Protein AF-A0A448WZ96-F1 (afdb_monomer_lite)

Structure (mmCIF, N/CA/C/O backbone):
data_AF-A0A448WZ96-F1
#
_entry.id   AF-A0A448WZ96-F1
#
loop_
_atom_site.group_PDB
_atom_site.id
_atom_site.type_symbol
_atom_site.label_atom_id
_atom_site.label_alt_id
_atom_site.label_comp_id
_atom_site.label_asym_id
_atom_site.label_entity_id
_atom_site.label_seq_id
_atom_site.pdbx_PDB_ins_code
_atom_site.Cartn_x
_atom_site.Cartn_y
_atom_site.Cartn_z
_atom_site.occupancy
_atom_site.B_iso_or_equiv
_atom_site.auth_seq_id
_atom_site.auth_comp_id
_atom_site.auth_asym_id
_atom_site.auth_atom_id
_atom_site.pdbx_PDB_model_num
ATOM 1 N N . MET A 1 1 ? -17.304 21.764 14.449 1.00 36.88 1 MET A N 1
ATOM 2 C CA . MET A 1 1 ? -16.427 20.743 15.066 1.00 36.88 1 MET A CA 1
ATOM 3 C C . MET A 1 1 ? -15.545 20.186 13.961 1.00 36.88 1 MET A C 1
ATOM 5 O O . MET A 1 1 ? -16.074 19.875 12.903 1.00 36.88 1 MET A O 1
ATOM 9 N N . ARG A 1 2 ? -14.217 20.215 14.123 1.00 43.50 2 ARG A N 1
ATOM 10 C CA . ARG A 1 2 ? -13.266 19.823 13.071 1.00 43.50 2 ARG A CA 1
ATOM 11 C C . ARG A 1 2 ? -13.284 18.299 12.927 1.00 43.50 2 ARG A C 1
ATOM 13 O O . ARG A 1 2 ? -12.650 17.620 13.721 1.00 43.50 2 ARG A O 1
ATOM 20 N N . SER A 1 3 ? -14.014 17.777 11.945 1.00 46.53 3 SER A N 1
ATOM 21 C CA . SER A 1 3 ? -13.791 16.417 11.447 1.00 46.53 3 SER A CA 1
ATOM 22 C C . SER A 1 3 ? -12.579 16.496 10.520 1.00 46.53 3 SER A C 1
ATOM 24 O O . SER A 1 3 ? -12.698 16.744 9.324 1.00 46.53 3 SER A O 1
ATOM 26 N N . GLY A 1 4 ? -11.392 16.492 11.123 1.00 50.91 4 GLY A N 1
ATOM 27 C CA . GLY A 1 4 ? -10.160 16.256 10.390 1.00 50.91 4 GLY A CA 1
ATOM 28 C C . GLY A 1 4 ? -9.987 14.753 10.349 1.00 50.91 4 GLY A C 1
ATOM 29 O O . GLY A 1 4 ? -9.658 14.167 11.370 1.00 50.91 4 GLY A O 1
ATOM 30 N N . SER A 1 5 ? -10.265 14.126 9.213 1.00 60.22 5 SER A N 1
ATOM 31 C CA . SER A 1 5 ? -9.725 12.799 8.933 1.00 60.22 5 SER A CA 1
ATOM 32 C C . SER A 1 5 ? -8.213 12.855 9.177 1.00 60.22 5 SER A C 1
ATOM 34 O O . SER A 1 5 ? -7.553 13.725 8.598 1.00 60.22 5 SER A O 1
ATOM 36 N N . ASP A 1 6 ? -7.679 11.994 10.046 1.00 73.38 6 ASP A N 1
ATOM 37 C CA . ASP A 1 6 ? -6.240 11.897 10.314 1.00 73.38 6 ASP A CA 1
ATOM 38 C C . ASP A 1 6 ? -5.540 11.338 9.066 1.00 73.38 6 ASP A C 1
ATOM 40 O O . ASP A 1 6 ? -5.355 10.132 8.887 1.00 73.38 6 ASP A O 1
ATOM 44 N N . VAL A 1 7 ? -5.231 12.250 8.141 1.00 81.00 7 VAL A N 1
ATOM 45 C CA . VAL A 1 7 ? -4.533 11.964 6.890 1.00 81.00 7 VAL A CA 1
ATOM 46 C C . VAL A 1 7 ? -3.042 12.165 7.114 1.00 81.00 7 VAL A C 1
ATOM 48 O O . VAL A 1 7 ? -2.561 13.275 7.351 1.00 81.00 7 VAL A O 1
ATOM 51 N N . HIS A 1 8 ? -2.297 11.078 6.981 1.00 88.62 8 HIS A N 1
ATOM 52 C CA . HIS A 1 8 ? -0.847 11.035 7.067 1.00 88.62 8 HIS A CA 1
ATOM 53 C C . HIS A 1 8 ? -0.224 10.858 5.680 1.00 88.62 8 HIS A C 1
ATOM 55 O O . HIS A 1 8 ? -0.886 10.493 4.708 1.00 88.62 8 HIS A O 1
ATOM 61 N N . LYS A 1 9 ? 1.080 11.114 5.567 1.00 90.69 9 LYS A N 1
ATOM 62 C CA . LYS A 1 9 ? 1.840 10.815 4.349 1.00 90.69 9 LYS A CA 1
ATOM 63 C C . LYS A 1 9 ? 2.374 9.385 4.403 1.00 90.69 9 LYS A C 1
ATOM 65 O O . LYS A 1 9 ? 2.914 8.965 5.422 1.00 90.69 9 LYS A O 1
ATOM 70 N N . ALA A 1 10 ? 2.243 8.667 3.293 1.00 89.94 10 ALA A N 1
ATOM 71 C CA . ALA A 1 10 ? 2.822 7.348 3.081 1.00 89.94 10 ALA A CA 1
ATOM 72 C C . ALA A 1 10 ? 3.971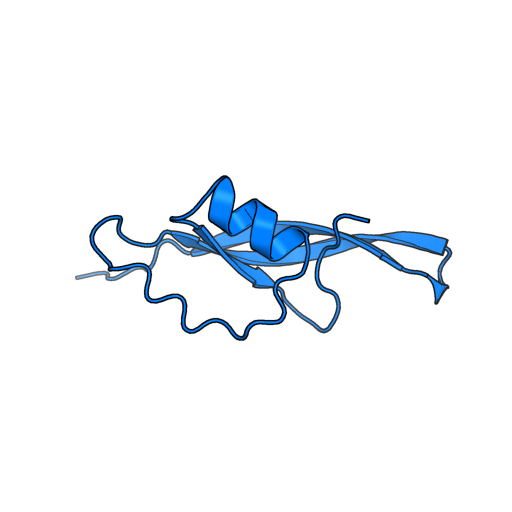 7.431 2.074 1.00 89.94 10 ALA A C 1
ATOM 74 O O . ALA A 1 10 ? 3.930 8.226 1.133 1.00 89.94 10 ALA A O 1
ATOM 75 N N . ALA A 1 11 ? 4.978 6.585 2.261 1.00 90.38 11 ALA A N 1
ATOM 76 C CA . ALA A 1 11 ? 6.062 6.398 1.312 1.00 90.38 11 ALA A CA 1
ATOM 77 C C . ALA A 1 11 ? 6.314 4.900 1.121 1.00 90.38 11 ALA A C 1
ATOM 79 O O . ALA A 1 11 ? 6.268 4.126 2.076 1.00 90.38 11 ALA A O 1
ATOM 80 N N . GLY A 1 12 ? 6.580 4.501 -0.115 1.00 89.81 12 GLY A N 1
ATOM 81 C CA . GLY A 1 12 ? 6.920 3.138 -0.494 1.00 89.81 12 GLY A CA 1
ATOM 82 C C . GLY A 1 12 ? 7.981 3.128 -1.585 1.00 89.81 12 GLY A C 1
ATOM 83 O O . GLY A 1 12 ? 8.352 4.174 -2.118 1.00 89.81 12 GLY A O 1
ATOM 84 N N . LEU A 1 13 ? 8.484 1.939 -1.907 1.00 90.75 13 LEU A N 1
ATOM 85 C CA . LEU A 1 13 ? 9.491 1.744 -2.943 1.00 90.75 13 LEU A CA 1
ATOM 86 C C . LEU A 1 13 ? 8.937 0.867 -4.065 1.00 90.75 13 LEU A C 1
ATOM 88 O O . LEU A 1 13 ? 8.204 -0.090 -3.815 1.00 90.75 13 LEU A O 1
ATOM 92 N N . PHE A 1 14 ? 9.317 1.179 -5.299 1.00 88.19 14 PHE A N 1
ATOM 93 C CA . PHE A 1 14 ? 9.057 0.334 -6.462 1.00 88.19 14 PHE A CA 1
ATOM 94 C C . PHE A 1 14 ? 10.284 0.273 -7.369 1.00 88.19 14 PHE A C 1
ATOM 96 O O . PHE A 1 14 ? 11.123 1.181 -7.379 1.00 88.19 14 PHE A O 1
ATOM 103 N N . TYR A 1 15 ? 10.389 -0.807 -8.140 1.00 88.00 15 TYR A N 1
ATOM 104 C CA . TYR A 1 15 ? 11.435 -0.955 -9.145 1.00 88.00 15 TYR A CA 1
ATOM 105 C C . TYR A 1 15 ? 10.978 -0.358 -10.481 1.00 88.00 15 TYR A C 1
ATOM 107 O O . TYR A 1 15 ? 10.029 -0.833 -11.101 1.00 88.00 15 TYR A O 1
ATOM 115 N N . ALA A 1 16 ? 11.666 0.684 -10.943 1.00 86.12 16 ALA A N 1
ATOM 116 C CA . ALA A 1 16 ? 11.408 1.319 -12.227 1.00 86.12 16 ALA A CA 1
ATOM 117 C C . ALA A 1 16 ? 12.222 0.622 -13.327 1.00 86.12 16 ALA A C 1
ATOM 119 O O . ALA A 1 16 ? 13.353 1.019 -13.615 1.00 86.12 16 ALA A O 1
ATOM 120 N N . GLY A 1 17 ? 11.635 -0.404 -13.954 1.00 83.25 17 GLY A N 1
ATOM 121 C CA . GLY A 1 17 ? 12.321 -1.276 -14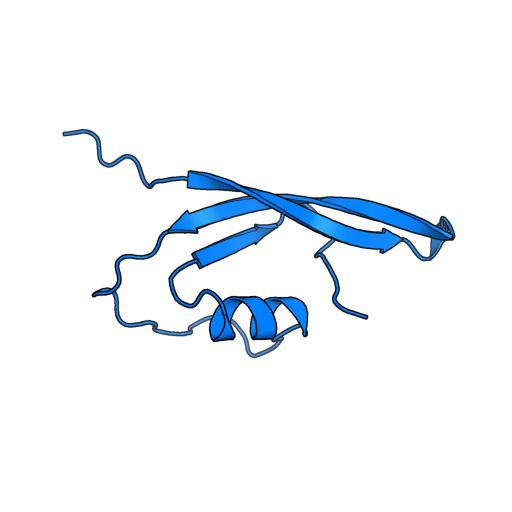.919 1.00 83.25 17 GLY A CA 1
ATOM 122 C C . GLY A 1 17 ? 12.997 -0.544 -16.084 1.00 83.25 17 GLY A C 1
ATOM 123 O O . GLY A 1 17 ? 14.133 -0.860 -16.417 1.00 83.25 17 GLY A O 1
ATOM 124 N N . ILE A 1 18 ? 12.363 0.501 -16.634 1.00 83.69 18 ILE A N 1
ATOM 125 C CA . ILE A 1 18 ? 12.929 1.309 -17.736 1.00 83.69 18 ILE A CA 1
ATOM 126 C C . ILE A 1 18 ? 14.250 1.981 -17.335 1.00 83.69 18 ILE A C 1
ATOM 128 O O . ILE A 1 18 ? 15.123 2.196 -18.169 1.00 83.69 18 ILE A O 1
ATOM 132 N N . MET A 1 19 ? 14.405 2.321 -16.058 1.00 84.44 19 MET A N 1
ATOM 133 C CA . MET A 1 19 ? 15.549 3.086 -15.562 1.00 84.44 19 MET A CA 1
ATOM 134 C C . MET A 1 19 ? 16.495 2.241 -14.703 1.00 84.44 19 MET A C 1
ATOM 136 O O . MET A 1 19 ? 17.453 2.780 -14.159 1.00 84.44 19 MET A O 1
ATOM 140 N N . MET A 1 20 ? 16.217 0.938 -14.569 1.00 88.81 20 MET A N 1
ATOM 141 C CA . MET A 1 20 ? 16.955 -0.019 -13.740 1.00 88.81 20 MET A CA 1
ATOM 142 C C . MET A 1 20 ? 17.282 0.496 -12.327 1.00 88.81 20 MET A C 1
ATOM 144 O O . MET A 1 20 ? 18.368 0.256 -11.803 1.00 88.81 20 MET A O 1
ATOM 148 N N . MET A 1 21 ? 16.346 1.210 -11.695 1.00 89.56 21 MET A N 1
ATOM 149 C CA . MET A 1 21 ? 16.547 1.790 -10.362 1.00 89.56 21 MET A CA 1
ATOM 150 C C . MET A 1 21 ? 15.320 1.652 -9.464 1.00 89.56 21 MET A C 1
ATOM 152 O O . MET A 1 21 ? 14.189 1.535 -9.936 1.00 89.56 21 MET A O 1
ATOM 156 N N . VAL A 1 22 ? 15.552 1.713 -8.154 1.00 89.50 22 VAL A N 1
ATOM 157 C CA . VAL A 1 22 ? 14.497 1.794 -7.140 1.00 89.50 22 VAL A CA 1
ATOM 158 C C . VAL A 1 22 ? 14.098 3.255 -6.947 1.00 89.50 22 VAL A C 1
ATOM 160 O O . VAL A 1 22 ? 14.958 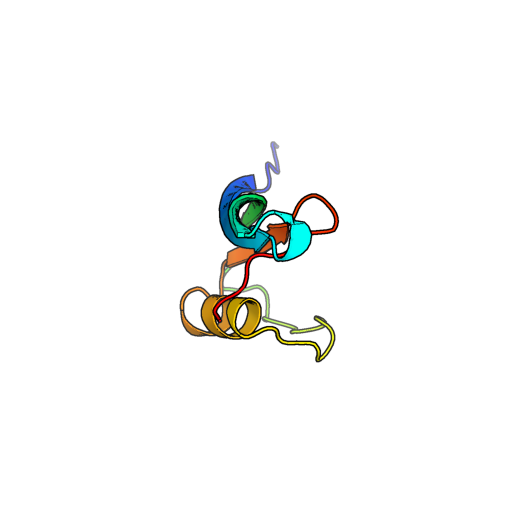4.129 -6.829 1.00 89.50 22 VAL A O 1
ATOM 163 N N . ARG A 1 23 ? 12.792 3.525 -6.917 1.00 89.69 23 ARG A N 1
ATOM 164 C CA . ARG A 1 23 ? 12.225 4.866 -6.741 1.00 89.69 23 ARG A CA 1
ATOM 165 C C . ARG A 1 23 ? 11.235 4.912 -5.590 1.00 89.69 23 ARG A C 1
ATOM 167 O O . ARG A 1 23 ? 10.621 3.903 -5.249 1.00 89.69 23 A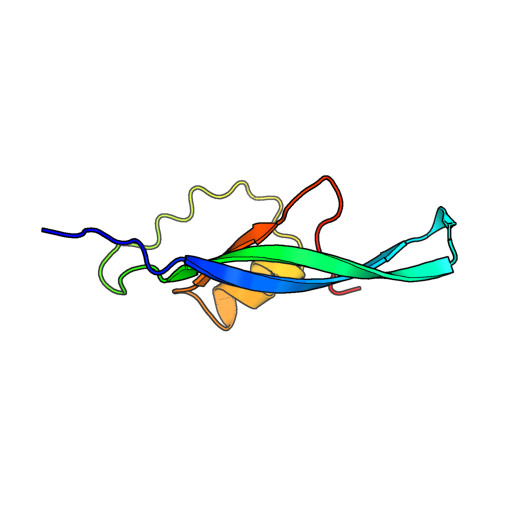RG A O 1
ATOM 174 N N . TYR A 1 24 ? 11.073 6.110 -5.037 1.00 90.06 24 TYR A N 1
ATOM 175 C CA . TYR A 1 24 ? 10.024 6.404 -4.071 1.00 90.06 24 TYR A CA 1
ATOM 176 C C . TYR A 1 24 ? 8.679 6.582 -4.773 1.00 90.06 24 TYR A C 1
ATOM 178 O O . TYR A 1 24 ? 8.588 7.276 -5.785 1.00 90.06 24 TYR A O 1
ATOM 186 N N . ALA A 1 25 ? 7.647 5.990 -4.186 1.00 90.25 25 ALA A N 1
ATOM 187 C CA . ALA A 1 25 ? 6.254 6.334 -4.413 1.00 90.25 25 ALA A CA 1
ATOM 188 C C . ALA A 1 25 ? 5.701 6.962 -3.133 1.00 90.25 25 ALA A C 1
ATOM 190 O O . ALA A 1 25 ? 6.023 6.524 -2.026 1.00 90.25 25 ALA A O 1
ATOM 191 N N . TYR A 1 26 ? 4.877 7.990 -3.290 1.00 91.25 26 TYR A N 1
ATOM 192 C CA . TYR A 1 26 ? 4.254 8.701 -2.181 1.00 91.25 26 TYR A CA 1
ATOM 193 C C . TYR A 1 26 ? 2.746 8.497 -2.221 1.00 91.25 26 TYR A C 1
ATOM 195 O O . TYR A 1 26 ? 2.173 8.193 -3.264 1.00 91.25 26 TYR A O 1
ATOM 203 N N . GLY A 1 27 ? 2.107 8.631 -1.071 1.00 90.62 27 GLY A N 1
ATOM 204 C CA . GLY A 1 27 ? 0.670 8.472 -0.950 1.00 90.62 27 GLY A CA 1
ATOM 205 C C . GLY A 1 27 ? 0.116 9.161 0.281 1.00 90.62 27 GLY A C 1
ATOM 206 O O . GLY A 1 27 ? 0.839 9.785 1.069 1.00 90.62 27 GLY A O 1
ATOM 207 N N . GLN A 1 28 ? -1.186 9.008 0.455 1.00 91.44 28 GLN A N 1
ATOM 208 C CA . GLN A 1 28 ? -1.909 9.410 1.648 1.00 91.44 28 GLN A CA 1
ATOM 209 C C . GLN A 1 28 ? -2.338 8.165 2.414 1.00 91.44 28 GLN A C 1
ATOM 211 O O . GLN A 1 28 ? -2.887 7.235 1.828 1.00 91.44 28 GLN A O 1
ATOM 216 N N . ALA A 1 29 ? -2.061 8.151 3.713 1.00 89.50 29 ALA A N 1
ATOM 217 C CA . ALA A 1 29 ? -2.513 7.128 4.639 1.00 89.50 29 ALA A CA 1
ATOM 218 C C . ALA A 1 29 ? -3.653 7.682 5.490 1.00 89.50 29 ALA A C 1
ATOM 220 O O . ALA A 1 29 ? -3.522 8.757 6.071 1.00 89.50 29 ALA A O 1
ATOM 221 N N . CYS A 1 30 ? -4.735 6.926 5.595 1.00 87.56 30 CYS A N 1
ATOM 222 C CA . CYS A 1 30 ? -5.862 7.225 6.461 1.00 87.56 30 CYS A CA 1
ATOM 223 C C . CYS A 1 30 ? -5.972 6.132 7.521 1.00 87.56 30 CYS A C 1
ATOM 225 O O . CYS A 1 30 ? -5.900 4.940 7.201 1.00 87.56 30 CYS A O 1
ATOM 227 N N . LEU A 1 31 ? -6.148 6.551 8.772 1.00 85.88 31 LEU A N 1
ATOM 228 C CA . LEU A 1 31 ? -6.516 5.653 9.859 1.00 85.88 31 LEU A CA 1
ATOM 229 C C . LEU A 1 31 ? -8.025 5.413 9.806 1.00 85.88 31 LEU A C 1
ATOM 231 O O . LEU A 1 31 ? -8.806 6.363 9.807 1.00 85.88 31 LEU A O 1
ATOM 235 N N . LEU A 1 32 ? -8.413 4.146 9.732 1.00 83.44 32 LEU A N 1
ATOM 236 C CA . LEU A 1 32 ? -9.794 3.704 9.861 1.00 83.44 32 LEU A CA 1
ATOM 237 C C . LEU A 1 32 ? -10.148 3.548 11.338 1.00 83.44 32 LEU A C 1
ATOM 239 O O . LEU A 1 32 ? -9.307 3.125 12.142 1.00 83.44 32 LEU A O 1
ATOM 243 N N . ASP A 1 33 ? -11.397 3.845 11.684 1.00 79.06 33 ASP A N 1
ATOM 244 C CA . ASP A 1 33 ? -11.910 3.539 13.015 1.00 79.06 33 ASP A CA 1
ATOM 245 C C . ASP A 1 33 ? -11.991 2.005 13.177 1.00 79.06 33 ASP A C 1
ATOM 247 O O . ASP A 1 33 ? -12.530 1.330 12.299 1.00 79.06 33 ASP A O 1
ATOM 251 N N . PRO A 1 34 ? -11.480 1.411 14.273 1.00 67.69 34 PRO A N 1
ATOM 252 C CA . PRO A 1 34 ? -11.592 -0.028 14.521 1.00 67.69 34 PRO A CA 1
ATOM 253 C C . PRO A 1 34 ? -13.032 -0.570 14.523 1.00 67.69 34 PRO A C 1
ATOM 255 O O . PRO A 1 34 ? -13.218 -1.782 14.408 1.00 67.69 34 PRO A O 1
ATOM 258 N N . THR A 1 35 ? -14.032 0.298 14.720 1.00 66.88 35 THR A N 1
ATOM 259 C CA . THR A 1 35 ? -15.461 -0.051 14.687 1.00 66.88 35 THR A CA 1
ATOM 260 C C . THR A 1 35 ? -16.110 0.086 13.314 1.00 66.88 35 THR A C 1
ATOM 262 O O . THR A 1 35 ? -17.210 -0.437 13.125 1.00 66.88 35 THR A O 1
ATOM 265 N N . GLU A 1 36 ? -15.445 0.719 12.344 1.00 63.56 36 GLU A N 1
ATOM 266 C CA . GLU A 1 36 ? -15.856 0.612 10.949 1.00 63.56 36 GLU A CA 1
ATOM 267 C C . GLU A 1 36 ? -15.597 -0.826 10.498 1.00 63.56 36 GLU A C 1
ATOM 269 O O . GLU A 1 36 ? -14.461 -1.303 10.450 1.00 63.56 36 GLU A O 1
ATOM 274 N N . GLU A 1 37 ? -16.681 -1.552 10.218 1.00 54.56 37 GLU A N 1
ATOM 275 C CA . GLU A 1 37 ? -16.602 -2.889 9.651 1.00 54.56 37 GLU A CA 1
ATOM 276 C C . GLU A 1 37 ? -15.723 -2.798 8.398 1.00 54.56 37 GLU A C 1
ATOM 278 O O . GLU A 1 37 ? -15.986 -1.982 7.515 1.00 54.56 37 GLU A O 1
ATOM 283 N N . LEU A 1 38 ? -14.637 -3.583 8.354 1.00 57.09 38 LEU A N 1
ATOM 284 C CA . LEU A 1 38 ? -13.700 -3.659 7.231 1.00 57.09 38 LEU A CA 1
ATOM 285 C C . LEU A 1 38 ? -14.418 -4.273 6.023 1.00 57.09 38 LEU A C 1
ATOM 287 O O . LEU A 1 38 ? -14.098 -5.381 5.588 1.00 57.09 38 LEU A O 1
ATOM 291 N N . THR A 1 39 ? -15.411 -3.575 5.475 1.00 53.53 39 THR A N 1
ATOM 292 C CA . THR A 1 39 ? -16.064 -3.914 4.224 1.00 53.53 39 THR A CA 1
ATOM 293 C C . THR A 1 39 ? -15.003 -3.716 3.162 1.00 53.53 39 THR A C 1
ATOM 295 O O . THR A 1 39 ? -14.770 -2.616 2.667 1.00 53.53 39 THR A O 1
ATOM 298 N N . SER A 1 40 ? -14.259 -4.783 2.897 1.00 54.38 40 SER A N 1
ATOM 299 C CA . SER A 1 40 ? -13.246 -4.825 1.859 1.00 54.38 40 SER A CA 1
ATOM 300 C C . SER A 1 40 ? -13.979 -4.817 0.521 1.00 54.38 40 SER A C 1
ATOM 302 O O . SER A 1 40 ? -14.184 -5.850 -0.101 1.00 54.38 40 SER A O 1
ATOM 304 N N . THR A 1 41 ? -14.442 -3.637 0.119 1.00 55.22 41 THR A N 1
ATOM 305 C CA . THR A 1 41 ? -14.929 -3.315 -1.227 1.00 55.22 41 THR A CA 1
ATOM 306 C C . THR A 1 41 ? -13.777 -2.966 -2.166 1.00 55.22 41 THR A C 1
ATOM 308 O O . THR A 1 41 ? -14.011 -2.450 -3.256 1.00 55.22 41 THR A O 1
ATOM 311 N N . ASP A 1 42 ? -12.532 -3.221 -1.760 1.00 55.03 42 ASP A N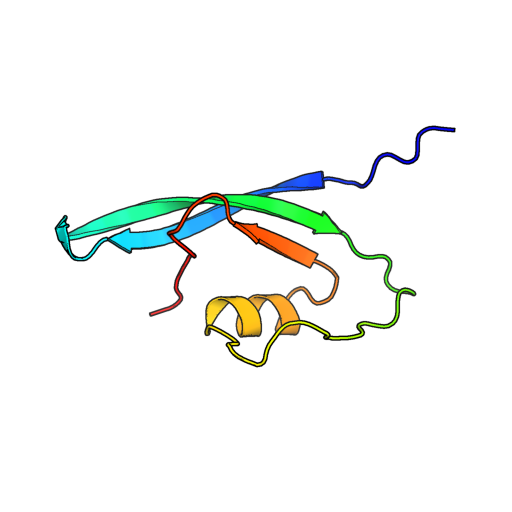 1
ATOM 312 C CA . ASP A 1 42 ? -11.398 -3.095 -2.663 1.00 55.03 42 ASP A CA 1
ATOM 313 C C . ASP A 1 42 ? -11.432 -4.238 -3.687 1.00 55.03 42 ASP A C 1
ATOM 315 O O . ASP A 1 42 ? -11.679 -5.393 -3.319 1.00 55.03 42 ASP A O 1
ATOM 319 N N . PRO A 1 43 ? -11.214 -3.938 -4.979 1.00 53.09 43 PRO A N 1
ATOM 320 C CA . PRO A 1 43 ? -11.214 -4.949 -6.022 1.00 53.09 43 PRO A CA 1
ATOM 321 C C . PRO A 1 43 ? -10.169 -6.043 -5.728 1.00 53.09 43 PRO A C 1
ATOM 323 O O . PRO A 1 43 ? -9.143 -5.772 -5.102 1.00 53.09 43 PRO A O 1
ATOM 326 N N . PRO A 1 44 ? -10.386 -7.279 -6.215 1.00 54.00 44 PRO A N 1
ATOM 327 C CA . PRO A 1 44 ? -9.561 -8.456 -5.918 1.00 54.00 44 PRO A CA 1
ATOM 328 C C . PRO A 1 44 ? -8.121 -8.398 -6.458 1.00 54.00 44 PRO A C 1
ATOM 330 O O . PRO A 1 44 ? -7.396 -9.388 -6.358 1.00 54.00 44 PRO A O 1
ATOM 333 N N . ASP A 1 45 ? -7.674 -7.263 -6.995 1.00 59.31 45 ASP A N 1
ATOM 334 C CA . ASP A 1 45 ? -6.309 -7.062 -7.478 1.00 59.31 45 ASP A CA 1
ATOM 335 C C . ASP A 1 45 ? -5.368 -6.752 -6.303 1.00 59.31 45 ASP A C 1
ATOM 337 O O . ASP A 1 45 ? -4.770 -5.684 -6.153 1.00 59.31 45 ASP A O 1
ATOM 341 N N . SER A 1 46 ? -5.282 -7.715 -5.385 1.00 66.88 46 SER A N 1
ATOM 342 C CA . SER A 1 46 ? -4.500 -7.593 -4.167 1.00 66.88 46 SER A CA 1
ATOM 343 C C . SER A 1 46 ? -3.024 -7.794 -4.503 1.00 66.88 46 SER A C 1
ATOM 345 O O . SER A 1 46 ? -2.475 -8.893 -4.355 1.00 66.88 46 SER A O 1
ATOM 347 N N . SER A 1 47 ? -2.368 -6.730 -4.967 1.00 77.69 47 SER A N 1
ATOM 348 C CA . SER A 1 47 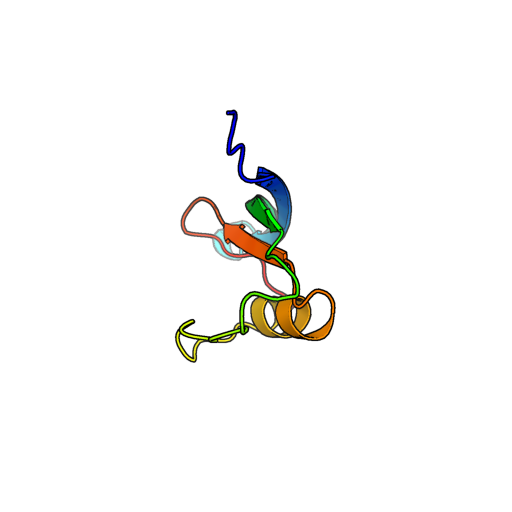? -0.910 -6.704 -5.061 1.00 77.69 47 SER A CA 1
ATOM 349 C C . SER A 1 47 ? -0.300 -7.230 -3.746 1.00 77.69 47 SER A C 1
ATOM 351 O O . SER A 1 47 ? -0.893 -7.052 -2.671 1.00 77.69 47 SER A O 1
ATOM 353 N N . PRO A 1 48 ? 0.875 -7.882 -3.767 1.00 83.25 48 PRO A N 1
ATOM 354 C CA . PRO A 1 48 ? 1.523 -8.364 -2.544 1.00 83.25 48 PRO A CA 1
ATOM 355 C C . PRO A 1 48 ? 1.648 -7.276 -1.461 1.00 83.25 48 PRO A C 1
ATOM 357 O O . PRO A 1 48 ? 1.498 -7.554 -0.271 1.00 83.25 48 PRO A O 1
ATOM 360 N N . MET A 1 49 ? 1.833 -6.023 -1.890 1.00 84.00 49 MET A N 1
ATOM 361 C CA . MET A 1 49 ? 1.800 -4.823 -1.050 1.00 84.00 49 MET A CA 1
ATOM 362 C C . MET A 1 49 ? 0.450 -4.622 -0.356 1.00 84.00 49 MET A C 1
ATOM 364 O O . MET A 1 49 ? 0.409 -4.482 0.865 1.00 84.00 49 MET A O 1
ATOM 368 N N . HIS A 1 50 ? -0.654 -4.646 -1.109 1.00 82.19 50 HIS A N 1
ATOM 369 C CA . HIS A 1 50 ? -1.997 -4.494 -0.552 1.00 82.19 50 HIS A CA 1
ATOM 370 C C . HIS A 1 50 ? -2.300 -5.587 0.478 1.00 82.19 50 HIS A C 1
ATOM 372 O O . HIS A 1 50 ? -2.727 -5.285 1.591 1.00 82.19 50 HIS A O 1
ATOM 378 N N . ARG A 1 51 ? -1.988 -6.851 0.152 1.00 83.50 51 ARG A N 1
ATOM 379 C CA . ARG A 1 51 ? -2.148 -7.970 1.093 1.00 83.50 51 ARG A CA 1
ATOM 380 C C . ARG A 1 51 ? -1.359 -7.729 2.373 1.00 83.50 51 ARG A C 1
ATOM 382 O O . ARG A 1 51 ? -1.919 -7.845 3.451 1.00 83.50 51 ARG A O 1
ATOM 389 N N . CYS A 1 52 ? -0.080 -7.370 2.262 1.00 85.44 52 CYS A N 1
ATOM 390 C CA . CYS A 1 52 ? 0.771 -7.111 3.421 1.00 85.44 52 CYS A CA 1
ATOM 391 C C . CYS A 1 52 ? 0.191 -6.020 4.333 1.00 85.44 52 CYS A C 1
ATOM 393 O O . CYS A 1 52 ? 0.128 -6.211 5.548 1.00 85.44 52 CYS A O 1
ATOM 395 N N . LEU A 1 53 ? -0.272 -4.911 3.746 1.00 85.25 53 LEU A N 1
ATOM 396 C CA . LEU A 1 53 ? -0.878 -3.808 4.487 1.00 85.25 53 LEU A CA 1
ATOM 397 C C . LEU A 1 53 ? -2.140 -4.252 5.224 1.00 85.25 53 LEU A C 1
ATOM 399 O O . LEU A 1 53 ? -2.222 -4.034 6.425 1.00 85.25 53 LEU A O 1
ATOM 403 N N . VAL A 1 54 ? -3.060 -4.953 4.558 1.00 84.75 54 VAL A N 1
ATOM 404 C CA . VAL A 1 54 ? -4.291 -5.439 5.199 1.00 84.75 54 VAL A CA 1
ATOM 405 C C . VAL A 1 54 ? -3.986 -6.412 6.343 1.00 84.75 54 VAL A C 1
ATOM 407 O O . VAL A 1 54 ? -4.603 -6.323 7.400 1.00 84.75 54 VAL A O 1
ATOM 410 N N . THR A 1 55 ? -3.011 -7.317 6.187 1.00 84.69 55 THR A N 1
ATOM 411 C CA . THR A 1 55 ? -2.707 -8.304 7.237 1.00 84.69 55 THR A CA 1
ATOM 412 C C . THR A 1 55 ? -1.951 -7.708 8.424 1.00 84.69 55 THR A C 1
ATOM 414 O O . THR A 1 55 ? -2.133 -8.153 9.555 1.00 84.69 55 THR A O 1
ATOM 417 N N . LYS A 1 56 ? -1.034 -6.762 8.185 1.00 88.12 56 LYS A N 1
ATOM 418 C CA . LYS A 1 56 ? -0.183 -6.181 9.239 1.00 88.12 56 LYS A CA 1
ATOM 419 C C . LYS A 1 56 ? -0.806 -4.953 9.888 1.00 88.12 56 LYS A C 1
ATOM 421 O O . LYS A 1 56 ? -0.599 -4.732 11.076 1.00 88.12 56 LYS A O 1
ATOM 426 N N . TRP A 1 57 ? -1.549 -4.180 9.108 1.00 87.88 57 TRP A N 1
ATOM 427 C CA . TRP A 1 57 ? -2.086 -2.874 9.466 1.00 87.88 57 TRP A CA 1
ATOM 428 C C . TRP A 1 57 ? -3.533 -2.739 8.965 1.00 87.88 57 TRP A C 1
ATOM 430 O O . TRP A 1 57 ? -3.814 -1.897 8.114 1.00 87.88 57 TRP A O 1
ATOM 440 N N . PRO A 1 58 ? -4.471 -3.556 9.480 1.00 84.31 58 PRO A N 1
ATOM 441 C CA . PRO A 1 58 ? -5.841 -3.618 8.963 1.00 84.31 58 PRO A CA 1
ATOM 442 C C . PRO A 1 58 ? -6.603 -2.292 9.084 1.00 84.31 58 PRO A C 1
ATOM 444 O O . PRO A 1 58 ? -7.507 -2.028 8.300 1.00 84.31 58 PRO A O 1
ATOM 447 N N . THR A 1 59 ? -6.221 -1.440 10.035 1.00 86.50 59 THR A N 1
ATOM 448 C CA . THR A 1 59 ? -6.813 -0.116 10.260 1.00 86.50 59 THR A CA 1
ATOM 449 C C . THR A 1 59 ? -6.139 0.996 9.453 1.00 86.50 59 THR A C 1
ATOM 451 O O . THR A 1 59 ? -6.438 2.165 9.668 1.00 86.50 59 THR A O 1
ATOM 454 N N . ILE A 1 60 ? -5.217 0.677 8.538 1.00 86.38 60 ILE A N 1
ATOM 455 C CA . ILE A 1 60 ? -4.540 1.669 7.695 1.00 86.38 60 ILE A CA 1
ATOM 456 C C . ILE A 1 60 ? -4.929 1.444 6.237 1.00 86.38 60 ILE A C 1
ATOM 458 O O . ILE A 1 60 ? -4.708 0.373 5.672 1.00 86.38 60 ILE A O 1
ATOM 462 N N . ARG A 1 61 ? -5.444 2.491 5.589 1.00 86.31 61 ARG A N 1
ATOM 463 C CA . ARG A 1 61 ? -5.656 2.522 4.136 1.00 86.31 61 ARG A CA 1
ATOM 464 C C . ARG A 1 61 ? -4.703 3.504 3.498 1.00 86.31 61 ARG A C 1
ATOM 466 O O . ARG A 1 61 ? -4.525 4.604 4.008 1.00 86.31 61 ARG A O 1
ATOM 473 N N . ILE A 1 62 ? -4.084 3.098 2.394 1.00 87.12 62 ILE A N 1
ATOM 474 C CA . ILE A 1 62 ? -3.136 3.937 1.665 1.00 87.12 62 ILE A CA 1
ATOM 475 C C . ILE A 1 62 ? -3.605 4.093 0.227 1.00 87.12 62 ILE A C 1
ATOM 477 O O . ILE A 1 62 ? -3.777 3.102 -0.481 1.00 87.12 62 ILE A O 1
ATOM 481 N N . THR A 1 63 ? -3.730 5.342 -0.200 1.00 87.56 63 THR A N 1
ATOM 482 C CA . THR A 1 63 ? -3.943 5.718 -1.595 1.00 87.56 63 THR A CA 1
ATOM 483 C C . THR A 1 63 ? -2.635 6.278 -2.135 1.00 87.56 63 THR A C 1
ATOM 485 O O . THR A 1 63 ? -2.133 7.287 -1.637 1.00 87.56 63 THR A O 1
ATOM 488 N N . TRP A 1 64 ? -2.052 5.601 -3.121 1.00 87.50 64 TRP A N 1
ATOM 489 C CA . TRP A 1 64 ? -0.805 6.027 -3.759 1.00 87.50 64 TRP A CA 1
ATOM 490 C C . TRP A 1 64 ? -1.074 7.121 -4.796 1.00 87.50 64 TRP A C 1
ATOM 492 O O . TRP A 1 64 ? -2.108 7.117 -5.460 1.00 87.50 64 TRP A O 1
ATOM 502 N N . GLU A 1 65 ? -0.152 8.074 -4.914 1.00 86.50 65 GLU A N 1
ATOM 503 C CA . GLU A 1 65 ? -0.215 9.154 -5.896 1.00 86.50 65 GLU A CA 1
ATOM 504 C C . GLU A 1 65 ? 0.456 8.707 -7.214 1.00 86.50 65 GLU A C 1
ATOM 506 O O . GLU A 1 65 ? 1.600 8.247 -7.218 1.00 86.50 65 GLU A O 1
ATOM 511 N N . GLY A 1 66 ? -0.239 8.888 -8.343 1.00 80.50 66 GLY A N 1
ATOM 512 C CA . GLY A 1 66 ? 0.264 8.569 -9.686 1.00 80.50 66 GLY A CA 1
ATOM 513 C C . GLY A 1 66 ? 0.149 7.091 -10.084 1.00 80.50 66 GLY A C 1
ATOM 514 O O . GLY A 1 66 ? -0.463 6.285 -9.391 1.00 80.50 66 GLY A O 1
ATOM 515 N N . ASP A 1 67 ? 0.755 6.734 -11.219 1.00 72.88 67 ASP A N 1
ATOM 516 C CA . ASP A 1 67 ? 0.602 5.402 -11.836 1.00 72.88 67 ASP A CA 1
ATOM 517 C C . ASP A 1 67 ? 1.531 4.326 -11.239 1.00 72.88 67 ASP A C 1
ATOM 519 O O . ASP A 1 67 ? 1.511 3.167 -11.650 1.00 72.88 67 ASP A O 1
ATOM 523 N N . SER A 1 68 ? 2.405 4.701 -10.301 1.00 72.38 68 SER A N 1
ATOM 524 C CA . SER A 1 68 ? 3.427 3.812 -9.738 1.00 72.38 68 SER A CA 1
ATOM 525 C C . SER A 1 68 ? 3.073 3.406 -8.312 1.00 72.38 68 SER A C 1
ATOM 527 O O . SER A 1 68 ? 3.280 4.158 -7.362 1.00 72.38 68 SER A O 1
ATOM 529 N N . VAL A 1 69 ? 2.566 2.185 -8.163 1.00 77.25 69 VAL A N 1
ATOM 530 C CA . VAL A 1 69 ? 2.256 1.589 -6.860 1.00 77.25 69 VAL A CA 1
ATOM 531 C C . VAL A 1 69 ? 3.506 0.882 -6.324 1.00 77.25 69 VAL A C 1
ATOM 533 O O . VAL A 1 69 ? 4.170 0.174 -7.088 1.00 77.25 69 VAL A O 1
ATOM 536 N N . PRO A 1 70 ? 3.854 1.033 -5.030 1.00 85.00 70 PRO A N 1
ATOM 537 C CA . PRO A 1 70 ? 4.926 0.253 -4.432 1.00 85.00 70 PRO A CA 1
ATOM 538 C C . PRO A 1 70 ? 4.687 -1.240 -4.627 1.00 85.00 70 PRO A C 1
ATOM 540 O O . PRO A 1 70 ? 3.553 -1.724 -4.584 1.00 85.00 70 PRO A O 1
ATOM 543 N N . SER A 1 71 ? 5.769 -1.984 -4.792 1.00 79.06 71 SER A N 1
ATOM 544 C CA . SER A 1 71 ? 5.712 -3.418 -5.045 1.00 79.06 71 SER A CA 1
ATOM 545 C C . SER A 1 71 ? 6.613 -4.150 -4.066 1.00 79.06 71 SER A C 1
ATOM 547 O O . SER A 1 71 ? 7.791 -3.819 -3.935 1.00 79.06 71 SER A O 1
ATOM 549 N N . LEU A 1 72 ? 6.077 -5.189 -3.432 1.00 70.06 72 LEU A N 1
ATOM 550 C CA . LEU A 1 72 ? 6.899 -6.250 -2.862 1.00 70.06 72 LEU A CA 1
ATOM 551 C C . LEU A 1 72 ? 7.141 -7.239 -4.009 1.00 70.06 72 LEU A C 1
ATOM 553 O O . LEU A 1 72 ? 6.220 -7.974 -4.366 1.00 70.06 72 LEU A O 1
ATOM 557 N N . ASN A 1 73 ? 8.316 -7.154 -4.639 1.00 61.22 73 ASN A N 1
ATOM 558 C CA . ASN A 1 73 ? 8.805 -8.175 -5.574 1.00 61.22 73 ASN A CA 1
ATOM 559 C C . ASN A 1 73 ? 9.365 -9.366 -4.798 1.00 61.22 73 ASN A C 1
ATOM 561 O O . ASN A 1 73 ? 10.009 -9.116 -3.753 1.00 61.22 73 ASN A O 1
#

Organism: NCBI:txid117903

Sequence (73 aa):
MRSGSDVHKAAGLFYAGIMMMVRYAYGQACLLDPTEELTSTDPPDSSPMHRCLVTKWPTIRITWEGDSVPSLN

pLDDT: mean 77.55, std 14.18, range [36.88, 91.44]

Foldseek 3Di:
DDPDFPKDKDKAWAQDVVVRDIDIWIWIKTFADPPPDLPCPDPPPCAPVNVVCCVVPVRIDIDIPDDDDHHDD

Secondary structure (DSSP, 8-state):
------EEEEEEEEEEGGGTEEEEEEEEEEEPPTTS-----S-S---HHHHHHHHH-TTEEEEESSS------

Radius of gyration: 13.93 Å; chains: 1; bounding box: 34×29×33 Å